Protein AF-A0A2T1E1H9-F1 (afdb_monomer_lite)

InterPro domains:
  IPR025161 Insertion element IS402-like domain [PF13340] (11-50)

Organism: NCBI:txid210769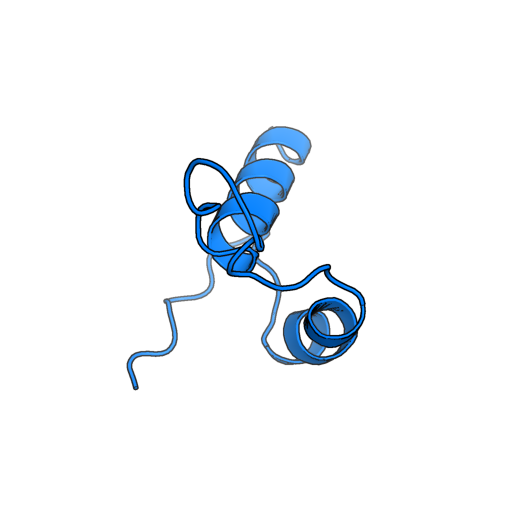8

Structure (mmCIF, N/CA/C/O backbone):
data_AF-A0A2T1E1H9-F1
#
_entry.id   AF-A0A2T1E1H9-F1
#
loop_
_atom_site.group_PDB
_atom_site.id
_atom_site.type_symbol
_atom_site.label_atom_id
_atom_site.label_alt_id
_atom_site.label_comp_id
_atom_site.label_asym_id
_atom_site.label_entity_id
_atom_site.label_seq_id
_atom_site.pdbx_PDB_ins_code
_atom_site.Cartn_x
_atom_site.Cartn_y
_atom_site.Cartn_z
_atom_site.occupancy
_atom_site.B_iso_or_equiv
_atom_site.auth_seq_id
_atom_site.auth_comp_id
_atom_site.auth_asym_id
_atom_site.auth_atom_id
_atom_site.pdbx_PDB_model_num
ATOM 1 N N . MET A 1 1 ? -15.346 13.352 -8.989 1.00 38.00 1 MET A N 1
ATOM 2 C CA . MET A 1 1 ? -14.479 12.151 -8.997 1.00 38.00 1 MET A CA 1
ATOM 3 C C . MET A 1 1 ? -13.388 12.355 -10.032 1.00 38.00 1 MET A C 1
ATOM 5 O O . MET A 1 1 ? -13.688 12.307 -11.214 1.00 38.00 1 MET A O 1
ATOM 9 N N . ILE A 1 2 ? -12.154 12.629 -9.607 1.00 49.25 2 ILE A N 1
ATOM 10 C CA . ILE A 1 2 ? -10.988 12.609 -10.498 1.00 49.25 2 ILE A CA 1
ATOM 11 C C . ILE A 1 2 ? -10.423 11.195 -10.391 1.00 49.25 2 ILE A C 1
ATOM 13 O O . ILE A 1 2 ? -9.973 10.801 -9.317 1.00 49.25 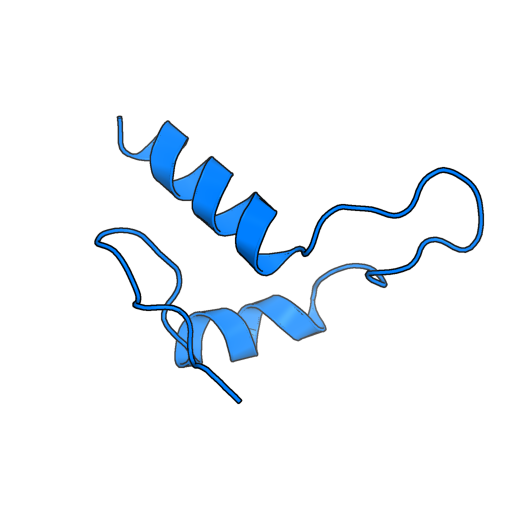2 ILE A O 1
ATOM 17 N N . LEU A 1 3 ? -10.515 10.399 -11.458 1.00 57.84 3 LEU A N 1
ATOM 18 C CA . LEU A 1 3 ? -9.765 9.146 -11.519 1.00 57.84 3 LEU A CA 1
ATOM 19 C C . LEU A 1 3 ? -8.280 9.532 -11.553 1.00 57.84 3 LEU A C 1
ATOM 21 O O . LEU A 1 3 ? -7.904 10.321 -12.424 1.00 57.84 3 LEU A O 1
ATOM 25 N N . PRO A 1 4 ? -7.439 9.061 -10.616 1.00 60.53 4 PRO A N 1
ATOM 26 C CA . PRO A 1 4 ? -6.017 9.356 -10.683 1.00 60.53 4 PRO A CA 1
ATOM 27 C C . PRO A 1 4 ? -5.482 8.863 -12.031 1.00 60.53 4 PRO A C 1
ATOM 29 O O . PRO A 1 4 ? -5.805 7.753 -12.457 1.00 60.53 4 PRO A O 1
ATOM 32 N N . LEU A 1 5 ? -4.696 9.701 -12.714 1.00 67.50 5 LEU A N 1
ATOM 33 C CA . LEU A 1 5 ? -3.985 9.316 -13.932 1.00 67.50 5 LEU A CA 1
ATOM 34 C C . LEU A 1 5 ? -3.142 8.075 -13.623 1.00 67.50 5 LEU A C 1
ATOM 36 O O . LEU A 1 5 ? -2.162 8.157 -12.886 1.00 67.50 5 LEU A O 1
ATOM 40 N N . GLN A 1 6 ? -3.558 6.931 -14.161 1.00 75.12 6 GLN A N 1
ATOM 41 C CA . GLN A 1 6 ? -2.906 5.647 -13.942 1.00 75.12 6 GLN A CA 1
ATOM 42 C C . GLN A 1 6 ? -1.516 5.675 -14.588 1.00 75.12 6 GLN A C 1
ATOM 44 O O . GLN A 1 6 ? -1.393 5.789 -15.810 1.00 75.12 6 GLN A O 1
ATOM 49 N N . ARG A 1 7 ? -0.458 5.599 -13.776 1.00 82.06 7 ARG A N 1
ATOM 50 C CA . ARG A 1 7 ? 0.928 5.575 -14.262 1.00 82.06 7 ARG A CA 1
ATOM 51 C C . ARG A 1 7 ? 1.333 4.146 -14.622 1.00 82.06 7 ARG A C 1
ATOM 53 O O . ARG A 1 7 ? 0.698 3.174 -14.215 1.00 82.06 7 ARG A O 1
ATOM 60 N N . ARG A 1 8 ? 2.416 3.989 -15.396 1.00 83.94 8 ARG A N 1
ATOM 61 C CA . ARG A 1 8 ? 2.963 2.654 -15.694 1.00 83.94 8 ARG A CA 1
ATOM 62 C C . ARG A 1 8 ? 3.337 1.938 -14.391 1.00 83.94 8 ARG A C 1
ATOM 64 O O . ARG A 1 8 ? 4.189 2.428 -13.653 1.00 83.94 8 ARG A O 1
ATOM 71 N N . GLY A 1 9 ? 2.726 0.777 -14.161 1.00 86.94 9 GLY A N 1
ATOM 72 C CA . GLY A 1 9 ? 2.920 -0.044 -12.962 1.00 86.94 9 GLY A CA 1
ATOM 73 C C . GLY A 1 9 ? 1.869 0.156 -11.863 1.00 86.94 9 GLY A C 1
ATOM 74 O O . GLY A 1 9 ? 1.839 -0.648 -10.939 1.00 86.94 9 GLY A O 1
ATOM 75 N N . ASP A 1 10 ? 0.989 1.158 -11.974 1.00 93.75 10 ASP A N 1
ATOM 76 C CA . ASP A 1 10 ? -0.127 1.326 -11.036 1.00 93.75 10 ASP A CA 1
ATOM 77 C C . ASP A 1 10 ? -1.225 0.287 -11.285 1.00 93.75 10 ASP A C 1
ATOM 79 O O . ASP A 1 10 ? -1.468 -0.139 -12.421 1.00 93.75 10 ASP A O 1
ATOM 83 N N . LEU A 1 11 ? -1.968 -0.049 -10.226 1.00 94.31 11 LEU A N 1
ATOM 84 C CA . LEU A 1 11 ? -3.152 -0.894 -10.338 1.00 94.31 11 LEU A CA 1
ATOM 85 C C . LEU A 1 11 ? -4.216 -0.249 -11.233 1.00 94.31 11 LEU A C 1
ATOM 87 O O . LEU A 1 11 ? -4.705 0.861 -10.968 1.00 94.31 11 LEU A O 1
ATOM 91 N N . SER A 1 12 ? -4.651 -1.009 -12.239 1.00 93.19 12 SER A N 1
ATOM 92 C CA . SER A 1 12 ? -5.856 -0.688 -13.002 1.00 93.19 12 SER A CA 1
ATOM 93 C C . SER A 1 12 ? -7.093 -0.691 -12.112 1.00 93.19 12 SER A C 1
ATOM 95 O O . SER A 1 12 ? -7.118 -1.311 -11.046 1.00 93.19 12 SER A O 1
ATOM 97 N N . GLN A 1 13 ? -8.159 -0.031 -12.563 1.00 93.25 13 GLN A N 1
ATOM 98 C CA . GLN A 1 13 ? -9.418 -0.012 -11.821 1.00 93.25 13 GLN A CA 1
ATOM 99 C C . GLN A 1 13 ? -9.970 -1.424 -11.572 1.00 93.25 13 GLN A C 1
ATOM 101 O O . GLN A 1 13 ? -10.408 -1.717 -10.464 1.00 93.25 13 GLN A O 1
ATOM 106 N N . ALA A 1 14 ? -9.889 -2.309 -12.569 1.00 94.62 14 ALA A N 1
ATOM 107 C CA . ALA A 1 14 ? -10.356 -3.687 -12.450 1.00 94.62 14 ALA A CA 1
ATOM 108 C C . ALA A 1 14 ? -9.526 -4.501 -11.442 1.00 94.62 14 ALA A C 1
ATOM 110 O O . ALA A 1 14 ? -10.076 -5.287 -10.673 1.00 94.62 14 ALA A O 1
ATOM 111 N N . GLN A 1 15 ? -8.204 -4.304 -11.412 1.00 95.69 15 GLN A N 1
ATOM 112 C CA . GLN A 1 15 ? -7.343 -4.933 -10.405 1.00 95.69 15 GLN A CA 1
ATOM 113 C C . GLN A 1 15 ? -7.643 -4.384 -9.008 1.00 95.69 15 GLN A C 1
ATOM 115 O O . GLN A 1 15 ? -7.777 -5.155 -8.060 1.00 95.69 15 GLN A O 1
ATOM 120 N N . TRP A 1 16 ? -7.812 -3.064 -8.891 1.00 95.69 16 TRP A N 1
ATOM 121 C CA . TRP A 1 16 ? -8.155 -2.416 -7.630 1.00 95.69 16 TRP A CA 1
ATOM 122 C C . TRP A 1 16 ? -9.486 -2.922 -7.064 1.00 95.69 16 TRP A C 1
ATOM 124 O O . TRP A 1 16 ? -9.553 -3.254 -5.888 1.00 95.69 16 TRP A O 1
ATOM 134 N N . GLN A 1 17 ? -10.521 -3.062 -7.894 1.00 96.56 17 GLN A N 1
ATOM 135 C CA . GLN A 1 17 ? -11.829 -3.575 -7.468 1.00 96.56 17 GLN A CA 1
ATOM 136 C C . GLN A 1 17 ? -11.772 -5.004 -6.917 1.00 96.56 17 GLN A C 1
ATOM 138 O O . GLN A 1 17 ? -12.538 -5.333 -6.017 1.00 96.56 17 GLN A O 1
ATOM 143 N N . LYS A 1 18 ? -10.862 -5.843 -7.426 1.00 97.38 18 LYS A N 1
ATOM 144 C CA . LYS A 1 18 ? -10.642 -7.197 -6.896 1.00 97.38 18 LYS A CA 1
ATOM 145 C C . L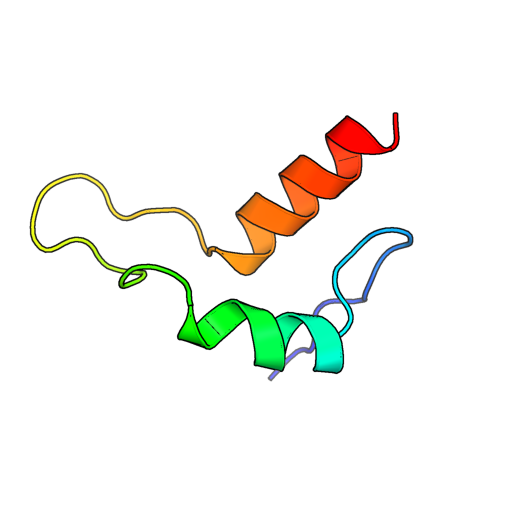YS A 1 18 ? -9.871 -7.182 -5.575 1.00 97.38 18 LYS A C 1
ATOM 147 O O . LYS A 1 18 ? -10.147 -8.001 -4.708 1.00 97.38 18 LYS A O 1
ATOM 152 N N . LEU A 1 19 ? -8.913 -6.265 -5.430 1.00 96.50 19 LEU A N 1
ATOM 153 C CA . LEU A 1 19 ? -8.034 -6.191 -4.262 1.00 96.50 19 LEU A CA 1
ATOM 154 C C . LEU A 1 19 ? -8.678 -5.476 -3.068 1.00 96.50 19 LEU A C 1
ATOM 156 O O . LEU A 1 19 ? -8.591 -5.968 -1.950 1.00 96.50 19 LEU A O 1
ATOM 160 N N . GLN A 1 20 ? -9.338 -4.337 -3.302 1.00 95.94 20 GLN A N 1
ATOM 161 C CA . GLN A 1 20 ? -9.935 -3.482 -2.272 1.00 95.94 20 GLN A CA 1
ATOM 162 C C . GLN A 1 20 ? -10.766 -4.234 -1.214 1.00 95.94 20 GLN A C 1
ATOM 164 O O . GLN A 1 20 ? -10.562 -3.947 -0.035 1.00 95.94 20 GLN A O 1
ATOM 169 N N . PRO A 1 21 ? -11.682 -5.164 -1.560 1.00 96.56 21 PRO A N 1
ATOM 170 C CA . PRO A 1 21 ? -12.511 -5.840 -0.557 1.00 96.56 21 PRO A CA 1
ATOM 171 C C . PRO A 1 21 ? -11.731 -6.797 0.356 1.00 96.56 21 PRO A C 1
ATOM 173 O O . PRO A 1 21 ? -12.266 -7.223 1.372 1.00 96.56 21 PRO A O 1
ATOM 176 N N . LEU A 1 22 ? -10.490 -7.144 0.005 1.00 96.69 22 LEU A N 1
ATOM 177 C CA . LEU A 1 22 ? -9.631 -8.040 0.786 1.00 96.69 22 LEU A CA 1
ATOM 178 C C . LEU A 1 22 ? -8.755 -7.288 1.794 1.00 96.69 22 LEU A C 1
ATOM 180 O O . LEU A 1 22 ? -8.065 -7.906 2.602 1.00 96.69 22 LEU A O 1
ATOM 184 N N . LEU A 1 23 ? -8.734 -5.959 1.718 1.00 93.50 23 LEU A N 1
ATOM 185 C CA . LEU A 1 23 ? -7.921 -5.130 2.593 1.00 93.50 23 LEU A CA 1
ATOM 186 C C . LEU A 1 23 ? -8.616 -4.932 3.945 1.00 93.50 23 LEU A C 1
ATOM 188 O O . LEU A 1 23 ? -9.848 -4.919 4.011 1.00 93.50 23 LEU A O 1
ATOM 192 N N . PRO A 1 24 ? -7.848 -4.725 5.030 1.00 91.12 24 PRO A N 1
ATOM 193 C CA . PRO A 1 24 ? -8.428 -4.337 6.307 1.00 91.12 24 PRO A CA 1
ATOM 194 C C . PRO A 1 24 ? -9.194 -3.005 6.182 1.00 91.12 24 PRO A C 1
ATOM 196 O O . PRO A 1 24 ? -9.047 -2.283 5.192 1.00 91.12 24 PRO A O 1
ATOM 199 N N . PRO A 1 25 ? -9.999 -2.625 7.187 1.00 90.12 25 PRO A N 1
ATOM 200 C CA . PRO A 1 25 ? -10.622 -1.309 7.218 1.00 90.12 25 PRO A CA 1
ATOM 201 C C . PRO A 1 25 ? -9.583 -0.186 7.092 1.00 90.12 25 PRO A C 1
ATOM 203 O O . PRO A 1 25 ? -8.587 -0.159 7.809 1.00 90.12 25 PRO A O 1
ATOM 206 N N . GLN A 1 26 ? -9.841 0.775 6.201 1.00 88.62 26 GLN A N 1
ATOM 207 C CA . GLN A 1 26 ? -8.956 1.927 5.968 1.00 88.62 26 GLN A CA 1
ATOM 208 C C . GLN A 1 26 ? -8.750 2.783 7.227 1.00 88.62 26 GLN A C 1
ATOM 210 O O . GLN A 1 26 ? -7.684 3.367 7.429 1.00 88.62 26 GLN A O 1
ATOM 215 N N . LYS A 1 27 ? -9.788 2.888 8.061 1.00 86.62 27 LYS A N 1
ATOM 216 C CA . LYS A 1 27 ? -9.728 3.573 9.350 1.00 86.62 27 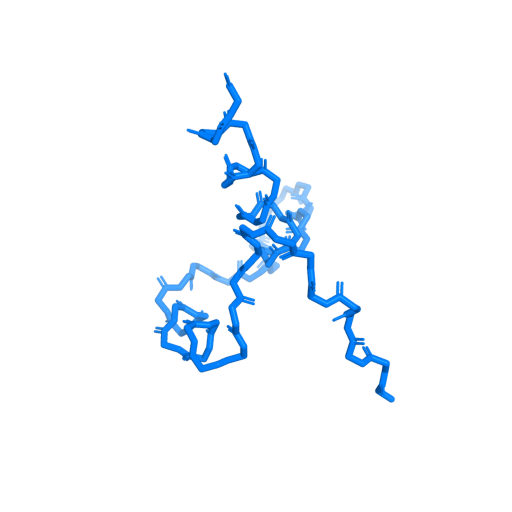LYS A CA 1
ATOM 217 C C . LYS A 1 27 ? -9.582 2.521 10.449 1.00 86.62 27 LYS A C 1
ATOM 219 O O . LYS A 1 27 ? -10.529 1.759 10.653 1.00 86.62 27 LYS A O 1
ATOM 224 N N . PRO A 1 28 ? -8.432 2.464 11.140 1.00 81.19 28 PRO A N 1
ATOM 225 C CA . PRO A 1 28 ? -8.276 1.571 12.276 1.00 81.19 28 PRO A CA 1
ATOM 226 C C . PRO A 1 28 ? -9.149 2.044 13.447 1.00 81.19 28 PRO A C 1
ATOM 228 O O . PRO A 1 28 ? -9.462 3.230 13.561 1.00 81.19 28 PRO A O 1
ATOM 231 N N . ALA A 1 29 ? -9.531 1.116 14.328 1.00 81.06 29 ALA A N 1
ATOM 232 C CA . ALA A 1 29 ? -10.325 1.424 15.522 1.00 81.06 29 ALA A CA 1
ATOM 233 C C . ALA A 1 29 ? -9.549 2.265 16.555 1.00 81.06 29 ALA A C 1
ATOM 235 O O . ALA A 1 29 ? -10.148 2.991 17.341 1.00 81.06 29 ALA A O 1
ATOM 236 N N . VAL A 1 30 ? -8.216 2.168 16.543 1.00 87.75 30 VAL A N 1
ATOM 237 C CA . VAL A 1 30 ? -7.295 2.885 17.432 1.00 87.75 30 VAL A CA 1
ATOM 238 C C . VAL A 1 30 ? -6.014 3.262 16.679 1.00 87.75 30 VAL A C 1
ATOM 240 O O . VAL A 1 30 ? -5.639 2.597 15.714 1.00 87.75 30 VAL A O 1
ATOM 243 N N . GLY A 1 31 ? -5.316 4.303 17.139 1.00 85.94 31 GLY A N 1
ATOM 244 C CA . GLY A 1 31 ? -4.027 4.732 16.585 1.00 85.94 31 GLY A CA 1
ATOM 245 C C . GLY A 1 31 ? -4.121 5.712 15.409 1.00 85.94 31 GLY A C 1
ATOM 246 O O . GLY A 1 31 ? -5.176 6.277 15.117 1.00 85.94 31 GLY A O 1
ATOM 247 N N . ARG A 1 32 ? -2.978 5.963 14.755 1.00 85.06 32 ARG A N 1
ATOM 248 C CA . ARG A 1 32 ? -2.889 6.896 13.622 1.00 85.06 32 ARG A CA 1
ATOM 249 C C . ARG A 1 32 ? -3.593 6.297 12.396 1.00 85.06 32 ARG A C 1
ATOM 251 O O . ARG A 1 32 ? -3.304 5.150 12.059 1.00 85.06 32 ARG A O 1
ATOM 258 N N . PRO A 1 33 ? -4.454 7.055 11.693 1.00 84.06 33 PRO A N 1
ATOM 259 C CA . PRO A 1 33 ? -5.063 6.585 10.456 1.00 84.06 33 PRO A CA 1
ATOM 260 C C . PRO A 1 33 ? -4.014 6.168 9.423 1.00 84.06 33 PRO A C 1
ATOM 262 O O . PRO A 1 33 ? -3.029 6.881 9.211 1.00 84.06 33 PRO A O 1
ATOM 265 N N . SER A 1 34 ? -4.252 5.037 8.761 1.00 86.12 34 SER A N 1
ATOM 266 C CA . SER A 1 34 ? -3.442 4.596 7.628 1.00 86.12 34 SER A CA 1
ATOM 267 C C . SER A 1 34 ? -3.578 5.566 6.455 1.00 86.12 34 SER A C 1
ATOM 269 O O . SER A 1 34 ? -4.651 6.133 6.226 1.00 86.12 34 SER A O 1
ATOM 271 N N . ASN A 1 35 ? -2.509 5.704 5.667 1.00 90.00 35 ASN A N 1
ATOM 272 C CA . ASN A 1 35 ? -2.598 6.308 4.338 1.00 90.00 35 ASN A CA 1
ATOM 273 C C . ASN A 1 35 ? -3.580 5.520 3.467 1.00 90.00 35 ASN A C 1
ATOM 275 O O . ASN A 1 35 ? -3.758 4.316 3.669 1.00 90.00 35 ASN A O 1
ATOM 279 N N . ASP A 1 36 ? -4.164 6.183 2.467 1.00 92.81 36 ASP A N 1
ATOM 280 C CA . ASP A 1 36 ? -5.004 5.528 1.465 1.00 92.81 36 ASP A CA 1
ATOM 281 C C . ASP A 1 36 ? -4.321 4.263 0.917 1.00 92.81 36 ASP A C 1
ATOM 283 O O . ASP A 1 36 ? -3.155 4.279 0.495 1.00 92.81 36 ASP A O 1
ATOM 287 N N . HIS A 1 37 ? -5.042 3.144 0.969 1.00 94.56 37 HIS A N 1
ATOM 288 C CA . HIS A 1 37 ? -4.489 1.844 0.619 1.00 94.56 37 HIS A CA 1
ATOM 289 C C . HIS A 1 37 ? -4.018 1.787 -0.833 1.00 94.56 37 HIS A C 1
ATOM 291 O O . HIS A 1 37 ? -2.950 1.237 -1.103 1.00 94.56 37 HIS A O 1
ATOM 297 N N . ARG A 1 38 ? -4.771 2.382 -1.768 1.00 94.81 38 ARG A N 1
ATOM 298 C CA . ARG A 1 38 ? -4.407 2.366 -3.190 1.00 94.81 38 ARG A CA 1
ATOM 299 C C . ARG A 1 38 ? -3.103 3.114 -3.425 1.00 94.81 38 ARG A C 1
ATOM 301 O O . ARG A 1 38 ? -2.237 2.625 -4.145 1.00 94.81 38 ARG A O 1
ATOM 308 N N . THR A 1 39 ? -2.949 4.261 -2.773 1.00 93.81 39 THR A N 1
ATOM 309 C CA . THR A 1 39 ? -1.729 5.074 -2.821 1.00 93.81 39 THR A CA 1
ATOM 310 C C . THR A 1 39 ? -0.530 4.303 -2.275 1.00 93.81 39 THR A C 1
ATOM 312 O O . THR A 1 39 ? 0.518 4.253 -2.916 1.00 93.81 39 THR A O 1
ATOM 315 N N . THR A 1 40 ? -0.698 3.649 -1.125 1.00 94.12 40 THR A N 1
ATOM 316 C CA . THR A 1 40 ? 0.361 2.854 -0.486 1.00 94.12 40 THR A CA 1
ATOM 317 C C . THR A 1 40 ? 0.796 1.686 -1.372 1.00 94.12 40 THR A C 1
ATOM 319 O O . THR A 1 40 ? 1.9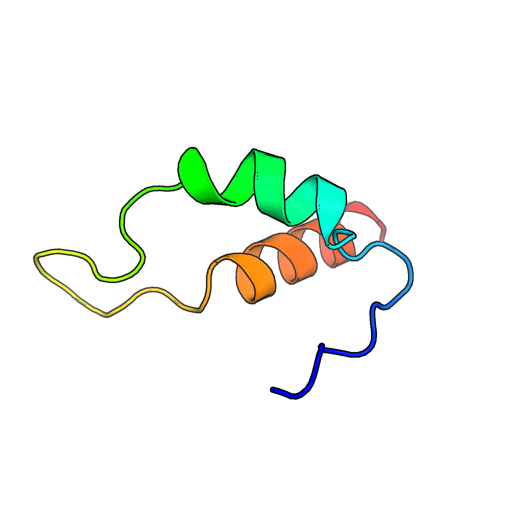87 1.500 -1.612 1.00 94.12 40 THR A O 1
ATOM 322 N N . ILE A 1 41 ? -0.162 0.929 -1.913 1.00 95.69 41 ILE A N 1
ATOM 323 C CA . ILE A 1 41 ? 0.119 -0.239 -2.757 1.00 95.69 41 ILE A CA 1
ATOM 324 C C . ILE A 1 41 ? 0.771 0.176 -4.078 1.00 95.69 41 ILE A C 1
ATOM 326 O O . ILE A 1 41 ? 1.761 -0.433 -4.473 1.00 95.69 41 ILE A O 1
ATOM 330 N N . ASN A 1 42 ? 0.288 1.234 -4.737 1.00 95.56 42 ASN A N 1
ATOM 331 C CA . ASN A 1 42 ? 0.949 1.759 -5.936 1.00 95.56 42 ASN A CA 1
ATOM 332 C C . ASN A 1 42 ? 2.389 2.218 -5.638 1.00 95.56 42 ASN A C 1
ATOM 334 O O . ASN A 1 42 ? 3.281 1.993 -6.451 1.00 95.56 42 ASN A O 1
ATOM 338 N N . GLY A 1 43 ? 2.642 2.794 -4.456 1.00 94.12 43 GLY A N 1
ATOM 339 C CA . GLY A 1 43 ? 3.997 3.117 -3.999 1.00 94.12 43 GLY A CA 1
ATOM 340 C C . GLY A 1 43 ? 4.896 1.883 -3.868 1.00 94.12 43 GLY A C 1
ATOM 341 O O . GLY A 1 43 ? 6.022 1.892 -4.356 1.00 94.12 43 GLY A O 1
ATOM 342 N N . ILE A 1 44 ? 4.385 0.794 -3.285 1.00 95.50 44 ILE A N 1
ATOM 343 C CA . ILE A 1 44 ? 5.107 -0.488 -3.195 1.00 95.50 44 ILE A CA 1
ATOM 344 C C . ILE A 1 44 ? 5.399 -1.047 -4.593 1.00 95.50 44 ILE A C 1
ATOM 346 O O . ILE A 1 44 ? 6.529 -1.437 -4.869 1.00 95.50 44 ILE A O 1
ATOM 350 N N . LEU A 1 45 ? 4.410 -1.057 -5.492 1.00 95.00 45 LEU A N 1
ATOM 351 C CA . LEU A 1 45 ? 4.582 -1.536 -6.870 1.00 95.00 45 LEU A CA 1
ATOM 352 C C . LEU A 1 45 ? 5.611 -0.715 -7.652 1.00 95.00 45 LEU A C 1
ATOM 354 O O . LEU A 1 45 ? 6.310 -1.260 -8.504 1.00 95.00 45 LEU A O 1
ATOM 358 N N . TRP A 1 46 ? 5.719 0.583 -7.367 1.00 94.25 46 TRP A N 1
ATOM 359 C CA . TRP A 1 46 ? 6.766 1.419 -7.939 1.00 94.25 46 TRP A CA 1
ATOM 360 C C . TRP A 1 46 ? 8.156 0.975 -7.472 1.00 94.25 46 TRP A C 1
ATOM 362 O O . TRP A 1 46 ? 9.006 0.763 -8.330 1.00 94.25 46 TRP A O 1
ATOM 372 N N . ILE A 1 47 ? 8.349 0.757 -6.162 1.00 94.88 47 ILE A N 1
ATOM 373 C CA . ILE A 1 47 ? 9.623 0.272 -5.598 1.00 94.88 47 ILE A CA 1
ATOM 374 C C . ILE A 1 47 ? 9.975 -1.097 -6.177 1.00 94.88 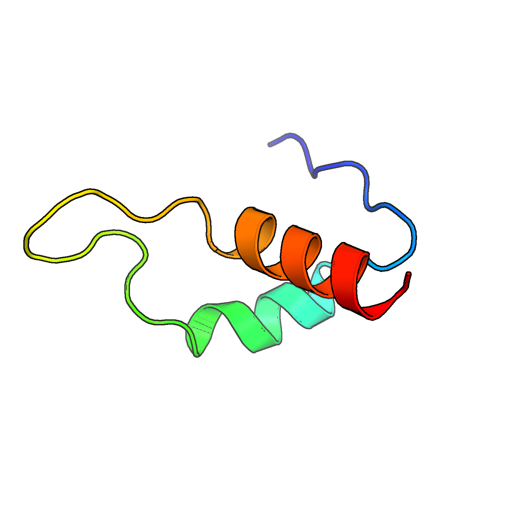47 ILE A C 1
ATOM 376 O O . ILE A 1 47 ? 11.083 -1.296 -6.637 1.00 94.88 47 ILE A O 1
ATOM 380 N N . LEU A 1 48 ? 9.033 -2.042 -6.200 1.00 94.44 48 LEU A N 1
ATOM 381 C CA . LEU A 1 48 ? 9.296 -3.399 -6.697 1.00 94.44 48 LEU A CA 1
ATOM 382 C C . LEU A 1 48 ? 9.615 -3.454 -8.197 1.00 94.44 48 LEU A C 1
ATOM 384 O O . LEU A 1 48 ? 10.091 -4.474 -8.689 1.00 94.44 48 LEU A O 1
ATOM 388 N N . ARG A 1 49 ? 9.316 -2.384 -8.937 1.00 87.00 49 ARG A N 1
ATOM 389 C CA . ARG A 1 49 ? 9.627 -2.266 -10.362 1.00 87.00 49 ARG A CA 1
ATOM 390 C C . ARG A 1 49 ? 11.028 -1.703 -10.625 1.00 87.00 49 ARG A C 1
ATOM 392 O O . ARG A 1 49 ? 11.500 -1.849 -11.752 1.00 87.00 49 ARG A O 1
ATOM 399 N N . THR A 1 50 ? 11.634 -1.020 -9.655 1.00 81.38 50 THR A N 1
ATOM 400 C CA . THR A 1 50 ? 12.930 -0.328 -9.774 1.00 81.38 50 THR A CA 1
ATOM 401 C C . THR A 1 50 ? 13.998 -1.021 -8.953 1.00 81.38 50 THR A C 1
ATOM 403 O O . THR A 1 50 ? 15.068 -1.297 -9.528 1.00 81.38 50 THR A O 1
#

Secondary structure (DSSP, 8-state):
-------TTSPPHHHHHHHGGGSPPSS-SSSSPPPPHHHHHHHHHHHHH-

pLDDT: mean 87.41, std 12.5, range [38.0, 97.38]

Radius of gyration: 12.12 Å; chains: 1; bounding box: 27×21×33 Å

Sequence (50 aa):
MILPLQRRGDLSQAQWQKLQPLLPPQKPAVGRPSNDHRTTINGILWILRT

Foldseek 3Di:
DDDPPADVQADDPVRCVVVVVVDDDQQDPDDDGDDDPSVVVSVVSVVVVD